Protein AF-A0A750XX24-F1 (afdb_monomer_lite)

Secondary structure (DSSP, 8-state):
-HHHHHHHHHTTS--STTHHIIIIIHHHHHHHHSSPPEEEE-SS-EEEE-PPPPP-

Foldseek 3Di:
DVVVQVVCVVVPNDDPPCCCVVPPQQVVLCVAAVDGWDWDDDPPDIDIGRGHHDDD

Radius of gyration: 13.93 Å; chains: 1; bounding box: 28×26×36 Å

Structure (mmCIF, N/CA/C/O backbone):
data_AF-A0A750XX24-F1
#
_entry.id   AF-A0A750XX24-F1
#
loop_
_atom_site.group_PDB
_atom_site.id
_atom_site.type_symbol
_atom_site.label_atom_id
_atom_site.label_alt_id
_atom_site.label_comp_id
_atom_site.label_asym_id
_atom_site.label_entity_id
_atom_site.label_seq_id
_atom_site.pdbx_PDB_ins_code
_atom_site.Cartn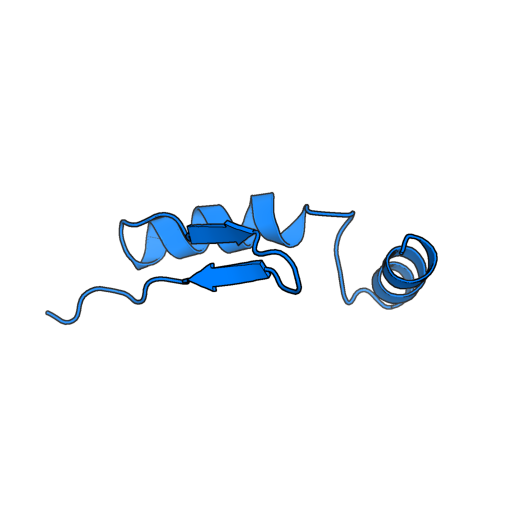_x
_atom_site.Cartn_y
_atom_site.Cartn_z
_atom_site.occupancy
_atom_site.B_iso_or_equiv
_atom_site.auth_seq_id
_atom_site.auth_comp_id
_atom_site.auth_asym_id
_atom_site.auth_atom_id
_atom_site.pdbx_PDB_model_num
ATOM 1 N N . ASN A 1 1 ? 10.222 5.081 -10.698 1.00 86.06 1 ASN A N 1
ATOM 2 C CA . ASN A 1 1 ? 11.052 4.565 -11.809 1.00 86.06 1 ASN A CA 1
ATOM 3 C C . ASN A 1 1 ? 10.160 3.739 -12.738 1.00 86.06 1 ASN A C 1
ATOM 5 O O . ASN A 1 1 ? 9.424 2.901 -12.235 1.00 86.06 1 ASN A O 1
ATOM 9 N N . THR A 1 2 ? 10.145 4.020 -14.043 1.00 90.81 2 THR A N 1
ATOM 10 C CA . THR A 1 2 ? 9.283 3.316 -15.015 1.00 90.81 2 THR A CA 1
ATOM 11 C C . THR A 1 2 ? 9.746 1.884 -15.290 1.00 90.81 2 THR A C 1
ATOM 13 O O . THR A 1 2 ? 8.902 0.997 -15.271 1.00 90.81 2 THR A O 1
ATOM 16 N N . ILE A 1 3 ? 11.058 1.645 -15.386 1.00 95.44 3 ILE A N 1
ATOM 17 C CA . ILE A 1 3 ? 11.640 0.316 -15.650 1.00 95.44 3 ILE A CA 1
ATOM 18 C C . ILE A 1 3 ? 11.203 -0.693 -14.581 1.00 95.44 3 ILE A C 1
ATOM 20 O O . ILE A 1 3 ? 10.782 -1.799 -14.894 1.00 95.44 3 ILE A O 1
ATOM 24 N N . ILE A 1 4 ? 11.223 -0.289 -13.305 1.00 94.19 4 ILE A N 1
ATOM 25 C CA . ILE A 1 4 ? 10.775 -1.149 -12.194 1.00 94.19 4 ILE A CA 1
ATOM 26 C C . ILE A 1 4 ? 9.315 -1.590 -12.385 1.00 94.19 4 ILE A C 1
ATOM 28 O O . ILE A 1 4 ? 8.979 -2.740 -12.125 1.00 94.19 4 ILE A O 1
ATOM 32 N N . ILE A 1 5 ? 8.440 -0.689 -12.844 1.00 94.31 5 ILE A N 1
ATOM 33 C CA . ILE A 1 5 ? 7.018 -0.999 -13.048 1.00 94.31 5 ILE A CA 1
ATOM 34 C C . ILE A 1 5 ? 6.814 -1.950 -14.228 1.00 94.31 5 ILE A C 1
ATOM 36 O O . ILE A 1 5 ? 5.926 -2.792 -14.160 1.00 94.31 5 ILE A O 1
ATOM 40 N N . GLU A 1 6 ? 7.601 -1.816 -15.293 1.00 94.50 6 GLU A N 1
ATOM 41 C CA . GLU A 1 6 ? 7.534 -2.703 -16.461 1.00 94.50 6 GLU A CA 1
ATOM 42 C C . GLU A 1 6 ? 7.977 -4.117 -16.090 1.00 94.50 6 GLU A C 1
ATOM 44 O O . GLU A 1 6 ? 7.198 -5.050 -16.244 1.00 94.50 6 GLU A O 1
ATOM 49 N N . VAL A 1 7 ? 9.143 -4.257 -15.450 1.00 96.88 7 VAL A N 1
ATOM 50 C CA . VAL A 1 7 ? 9.654 -5.562 -15.003 1.00 96.88 7 VAL A CA 1
ATOM 51 C C . VAL A 1 7 ? 8.666 -6.256 -14.061 1.00 96.88 7 VAL A C 1
ATOM 53 O O . VAL A 1 7 ? 8.338 -7.423 -14.251 1.00 96.88 7 VAL A O 1
ATOM 56 N N . LEU A 1 8 ? 8.144 -5.551 -13.051 1.00 96.50 8 LEU A N 1
ATOM 57 C CA . LEU A 1 8 ? 7.178 -6.144 -12.120 1.00 96.50 8 LEU A CA 1
ATOM 58 C C . LEU A 1 8 ? 5.848 -6.512 -12.795 1.00 96.50 8 LEU A C 1
ATOM 60 O O . LEU A 1 8 ? 5.184 -7.443 -12.339 1.00 96.50 8 LEU A O 1
ATOM 64 N N . ARG A 1 9 ? 5.448 -5.802 -13.856 1.00 94.94 9 ARG A N 1
ATOM 65 C CA . ARG A 1 9 ? 4.245 -6.132 -14.628 1.00 94.94 9 ARG A CA 1
ATOM 66 C C . ARG A 1 9 ? 4.459 -7.369 -15.488 1.00 94.94 9 ARG A C 1
ATOM 68 O O . ARG A 1 9 ? 3.574 -8.216 -15.517 1.00 94.94 9 ARG A O 1
ATOM 75 N N . ASP A 1 10 ? 5.613 -7.493 -16.135 1.00 96.12 10 ASP A N 1
ATOM 76 C CA . ASP A 1 10 ? 5.937 -8.646 -16.982 1.00 96.12 10 ASP A CA 1
ATOM 77 C C . ASP A 1 10 ? 5.938 -9.952 -16.176 1.00 96.12 10 ASP A C 1
ATOM 79 O O . ASP A 1 10 ? 5.479 -10.986 -16.657 1.00 96.12 10 ASP A O 1
ATOM 83 N N . TYR A 1 11 ? 6.362 -9.892 -14.910 1.00 96.75 11 TYR A N 1
ATOM 84 C CA . TYR A 1 11 ? 6.262 -11.013 -13.969 1.00 96.75 11 TYR A CA 1
ATOM 85 C C . TYR A 1 11 ? 4.886 -11.166 -13.294 1.00 96.75 11 TYR A C 1
ATOM 87 O O . TYR A 1 11 ? 4.698 -12.078 -12.491 1.00 96.75 11 TYR A O 1
ATOM 95 N N . GLY A 1 12 ? 3.920 -10.288 -13.574 1.00 94.44 12 GLY A N 1
ATOM 96 C CA . GLY A 1 12 ? 2.574 -10.348 -12.999 1.00 94.44 12 GLY A CA 1
ATOM 97 C C . GLY A 1 12 ? 2.476 -9.945 -11.521 1.00 94.44 12 GLY A C 1
ATOM 98 O O . GLY A 1 12 ? 1.453 -10.203 -10.890 1.00 94.44 12 GLY A O 1
ATOM 99 N N . TYR A 1 13 ? 3.503 -9.303 -10.952 1.00 95.00 13 TYR A N 1
ATOM 100 C CA . TYR A 1 13 ? 3.497 -8.866 -9.550 1.00 95.00 13 TYR A CA 1
ATOM 101 C C . TYR A 1 13 ? 2.665 -7.605 -9.311 1.00 95.00 13 TYR A C 1
ATOM 103 O O . TYR A 1 13 ? 2.139 -7.412 -8.214 1.00 95.00 13 TYR A O 1
ATOM 111 N N . VAL A 1 14 ? 2.568 -6.718 -10.305 1.00 94.62 14 VAL A N 1
ATOM 112 C CA . VAL A 1 14 ? 1.840 -5.449 -10.179 1.00 94.62 14 VAL A CA 1
ATOM 113 C C . VAL A 1 14 ? 0.975 -5.164 -11.399 1.00 94.62 14 VAL A C 1
ATOM 115 O O . VAL A 1 14 ? 1.330 -5.476 -12.533 1.00 94.62 14 VAL A O 1
ATOM 118 N N . ASP A 1 15 ? -0.140 -4.482 -11.152 1.00 92.94 15 ASP A N 1
ATOM 119 C CA . ASP A 1 15 ? -0.953 -3.865 -12.196 1.00 92.94 15 ASP A CA 1
ATOM 120 C C . ASP A 1 15 ? -0.251 -2.608 -12.770 1.00 92.94 15 ASP A C 1
ATOM 122 O O . ASP A 1 15 ? 0.825 -2.189 -12.326 1.00 92.94 15 ASP A O 1
ATOM 126 N N . SER A 1 16 ? -0.880 -1.936 -13.741 1.00 92.12 16 SER A N 1
ATOM 127 C CA . SER A 1 16 ? -0.429 -0.615 -14.209 1.00 92.12 16 SER A CA 1
ATOM 128 C C . SER A 1 16 ? -0.228 0.376 -13.052 1.00 92.12 16 SER A C 1
ATOM 130 O O . SER A 1 16 ? -0.861 0.271 -12.001 1.00 92.12 16 SER A O 1
ATOM 132 N N . ARG A 1 17 ? 0.664 1.364 -13.235 1.00 90.88 17 ARG A N 1
ATOM 133 C CA . ARG A 1 17 ? 1.075 2.298 -12.168 1.00 90.88 17 ARG A CA 1
ATOM 134 C C . ARG A 1 17 ? -0.140 2.857 -11.413 1.00 90.88 17 ARG A C 1
ATOM 136 O O . ARG A 1 17 ? -1.015 3.478 -12.005 1.00 90.88 17 ARG A O 1
ATOM 143 N N . GLY A 1 18 ? -0.165 2.651 -10.096 1.00 91.69 18 GLY A N 1
ATOM 144 C CA . GLY A 1 18 ? -1.221 3.146 -9.207 1.00 91.69 18 GLY A CA 1
ATOM 145 C C . GLY A 1 18 ? -2.539 2.361 -9.238 1.00 91.69 18 GLY A C 1
ATOM 146 O O . GLY A 1 18 ? -3.398 2.617 -8.396 1.00 91.69 18 GLY A O 1
ATOM 147 N N . MET A 1 19 ? -2.711 1.385 -10.135 1.00 96.00 19 MET A N 1
ATOM 148 C CA . MET A 1 19 ? -3.960 0.623 -10.247 1.00 96.00 19 MET A CA 1
ATOM 149 C C . MET A 1 19 ? -4.230 -0.239 -9.021 1.00 96.00 19 MET A C 1
ATOM 151 O O . MET A 1 19 ? -5.350 -0.212 -8.518 1.00 96.00 19 MET A O 1
ATOM 155 N N . GLY A 1 20 ? -3.221 -0.920 -8.472 1.00 95.50 20 GLY A N 1
ATOM 156 C CA . GLY A 1 20 ? -3.388 -1.683 -7.229 1.00 95.50 20 GLY A CA 1
ATOM 157 C C . GLY A 1 20 ? -3.864 -0.806 -6.063 1.00 95.50 20 GLY A C 1
ATOM 158 O O . GLY A 1 20 ? -4.732 -1.207 -5.294 1.00 95.50 20 GLY A O 1
ATOM 159 N N . VAL A 1 21 ? -3.389 0.441 -5.981 1.00 96.56 21 VAL A N 1
ATOM 160 C CA . VAL A 1 21 ? -3.839 1.386 -4.948 1.00 96.56 21 VAL A CA 1
ATOM 161 C C . VAL A 1 21 ? -5.298 1.794 -5.173 1.00 96.56 21 VAL A C 1
ATOM 163 O O . VAL A 1 21 ? -6.109 1.695 -4.257 1.00 96.56 21 VAL A O 1
ATOM 166 N N . ARG A 1 22 ? -5.648 2.210 -6.397 1.00 97.25 22 ARG A N 1
ATOM 167 C CA . ARG A 1 22 ? -6.987 2.727 -6.734 1.00 97.25 22 ARG A CA 1
ATOM 168 C C . ARG A 1 22 ? -8.080 1.662 -6.716 1.00 97.25 22 ARG A C 1
ATOM 170 O O . ARG A 1 22 ? -9.198 1.954 -6.318 1.00 97.25 22 ARG A O 1
ATOM 177 N N . THR A 1 23 ? -7.765 0.452 -7.168 1.00 97.38 23 THR A N 1
ATOM 178 C CA . THR A 1 23 ? -8.760 -0.616 -7.367 1.00 97.38 23 THR A CA 1
ATOM 179 C C . THR A 1 23 ? -8.825 -1.614 -6.221 1.00 97.38 23 THR A C 1
ATOM 181 O O . THR A 1 23 ? -9.828 -2.308 -6.095 1.00 97.38 23 THR A O 1
ATOM 184 N N . LYS A 1 24 ? -7.783 -1.691 -5.380 1.00 96.12 24 LYS A N 1
ATOM 185 C CA . LYS A 1 24 ? -7.719 -2.639 -4.260 1.00 96.12 24 LYS A CA 1
ATOM 186 C C . LYS A 1 24 ? -7.539 -1.905 -2.935 1.00 96.12 24 LYS A C 1
ATOM 188 O O . LYS A 1 24 ? -8.458 -1.918 -2.131 1.00 96.12 24 LYS A O 1
ATOM 193 N N . ILE A 1 25 ? -6.410 -1.225 -2.715 1.00 97.06 25 ILE A N 1
ATOM 194 C CA . ILE A 1 25 ? -6.079 -0.658 -1.390 1.00 97.06 25 ILE A CA 1
ATOM 195 C C . ILE A 1 25 ? -7.150 0.324 -0.892 1.00 97.06 25 ILE A C 1
ATOM 197 O O . ILE A 1 25 ? -7.722 0.100 0.168 1.00 97.06 25 ILE A O 1
ATOM 201 N N . ILE A 1 26 ? -7.464 1.373 -1.661 1.00 97.94 26 ILE A N 1
ATOM 202 C CA . ILE A 1 26 ? -8.453 2.390 -1.260 1.00 97.94 26 ILE A CA 1
ATOM 203 C C . ILE A 1 26 ? -9.834 1.772 -0.973 1.00 97.94 26 ILE A C 1
ATOM 205 O O . ILE A 1 26 ? -10.319 1.926 0.151 1.00 97.94 26 ILE A O 1
ATOM 209 N N . PRO A 1 27 ? -10.475 1.058 -1.922 1.00 98.12 27 PRO A N 1
ATOM 210 C CA . PRO A 1 27 ? -11.817 0.536 -1.688 1.00 98.12 27 PRO A CA 1
ATOM 211 C C . PRO A 1 27 ? -11.861 -0.558 -0.614 1.00 98.12 27 PRO A C 1
ATOM 213 O O . PRO A 1 27 ? -12.805 -0.582 0.172 1.00 98.12 27 PRO A O 1
ATOM 216 N N . LEU A 1 28 ? -10.860 -1.443 -0.530 1.00 97.44 28 LEU A N 1
ATOM 217 C CA . LEU A 1 28 ? -10.878 -2.545 0.438 1.00 97.44 28 LEU A CA 1
ATOM 218 C C . LEU A 1 28 ? -10.605 -2.069 1.867 1.00 97.44 28 LEU A C 1
ATOM 220 O O . LEU A 1 28 ? -11.253 -2.556 2.790 1.00 97.44 28 LEU A O 1
ATOM 224 N N . THR A 1 29 ? -9.704 -1.102 2.074 1.00 97.62 29 THR A N 1
ATOM 225 C CA . THR A 1 29 ? -9.489 -0.521 3.410 1.00 97.62 29 THR A CA 1
ATOM 226 C C . THR A 1 29 ? -10.738 0.216 3.894 1.00 97.62 29 THR A C 1
ATOM 228 O O . THR A 1 29 ? -11.161 -0.008 5.029 1.00 97.62 29 THR A O 1
ATOM 231 N N . GLN A 1 30 ? -11.384 1.001 3.024 1.00 97.00 30 GLN A N 1
ATOM 232 C CA . GLN A 1 30 ? -12.654 1.665 3.337 1.00 97.00 30 GLN A CA 1
ATOM 233 C C . GLN A 1 30 ? -13.759 0.657 3.670 1.00 97.00 30 GLN A C 1
ATOM 235 O O . GLN A 1 30 ? -14.476 0.845 4.651 1.00 97.00 30 GLN A O 1
ATOM 240 N N . ALA A 1 31 ? -13.886 -0.420 2.890 1.00 96.69 31 ALA A N 1
ATOM 241 C CA . ALA A 1 31 ? -14.893 -1.455 3.121 1.00 96.69 31 ALA A CA 1
ATOM 242 C C . ALA A 1 31 ? -14.664 -2.227 4.432 1.00 96.69 31 ALA A C 1
ATOM 244 O O . ALA A 1 31 ? -15.624 -2.556 5.121 1.00 96.69 31 ALA A O 1
ATOM 245 N N . LEU A 1 32 ? -13.405 -2.504 4.789 1.00 95.81 32 LEU A N 1
ATOM 246 C CA . LEU A 1 32 ? -13.050 -3.273 5.985 1.00 95.81 32 LEU A CA 1
ATOM 247 C C . LEU A 1 32 ? -13.155 -2.459 7.281 1.00 95.81 32 LEU A C 1
ATOM 249 O O . LEU A 1 32 ? -13.551 -2.990 8.317 1.00 95.81 32 LEU A O 1
ATOM 253 N N . SER A 1 33 ? -12.731 -1.196 7.246 1.00 95.88 33 SER A N 1
ATOM 254 C CA . SER A 1 33 ? -12.554 -0.375 8.451 1.00 95.88 33 SER A CA 1
ATOM 255 C C . SER A 1 33 ? -13.585 0.740 8.612 1.00 95.88 33 SER A C 1
ATOM 257 O O . SER A 1 33 ? -13.688 1.324 9.687 1.00 95.88 33 SER A O 1
ATOM 259 N N . GLY A 1 34 ? -14.329 1.070 7.552 1.00 96.12 34 GLY A N 1
ATOM 260 C CA . GLY A 1 34 ? -15.146 2.282 7.493 1.00 96.12 34 GLY A CA 1
ATOM 261 C C . GLY A 1 34 ? -14.332 3.566 7.288 1.00 96.12 34 GLY A C 1
ATOM 262 O O . GLY A 1 34 ? -14.922 4.643 7.217 1.00 96.12 34 GLY A O 1
ATOM 263 N N . GLN A 1 35 ? -13.005 3.472 7.152 1.00 96.12 35 GLN A N 1
ATOM 264 C CA . GLN A 1 35 ? -12.104 4.606 6.953 1.00 96.12 35 GLN A CA 1
ATOM 265 C C . GLN A 1 35 ? -11.221 4.407 5.720 1.00 96.12 35 GLN A C 1
ATOM 267 O O . GLN A 1 35 ? -10.731 3.312 5.439 1.00 96.12 35 GLN A O 1
ATOM 272 N N . SER A 1 36 ? -11.000 5.486 4.975 1.00 97.12 36 SER A N 1
ATOM 273 C CA . SER A 1 36 ? -10.100 5.467 3.825 1.00 97.12 36 SER A CA 1
ATOM 274 C C . SER A 1 36 ? -8.651 5.419 4.310 1.00 97.12 36 SER A C 1
ATOM 276 O O . SER A 1 36 ? -8.349 5.975 5.366 1.00 97.12 36 SER A O 1
ATOM 278 N N . PRO A 1 37 ? -7.737 4.774 3.567 1.00 97.81 37 PRO A N 1
ATOM 279 C CA . PRO A 1 37 ? -6.325 4.796 3.921 1.00 97.81 37 PRO A CA 1
ATOM 280 C C . PRO A 1 37 ? -5.772 6.224 3.838 1.00 97.81 37 PRO A C 1
ATOM 282 O O . PRO A 1 37 ? -6.180 7.001 2.971 1.00 97.81 37 PRO A O 1
ATOM 285 N N . GLU A 1 38 ? -4.805 6.553 4.692 1.00 98.19 38 GLU A N 1
ATOM 286 C CA . GLU A 1 38 ? -4.116 7.846 4.647 1.00 98.19 38 GLU A CA 1
ATOM 287 C C . GLU A 1 38 ? -2.758 7.720 3.971 1.00 98.19 38 GLU A C 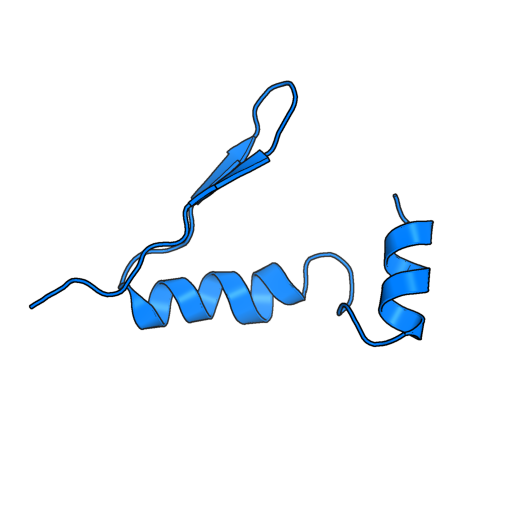1
ATOM 289 O O . GLU A 1 38 ? -1.998 6.788 4.239 1.00 98.19 38 GLU A O 1
ATOM 294 N N . PHE A 1 39 ? -2.443 8.702 3.130 1.00 97.88 39 PHE A N 1
ATOM 295 C CA . PHE A 1 39 ? -1.154 8.840 2.467 1.00 97.88 39 PHE A CA 1
ATOM 296 C C . PHE A 1 39 ? -0.593 10.228 2.781 1.00 97.88 39 PHE A C 1
ATOM 298 O O . PHE A 1 39 ? -1.166 11.235 2.368 1.00 97.88 39 PHE A O 1
ATOM 305 N N . THR A 1 40 ? 0.527 10.292 3.498 1.00 98.38 40 THR A N 1
ATOM 306 C CA . THR A 1 40 ? 1.201 11.552 3.840 1.00 98.38 40 THR A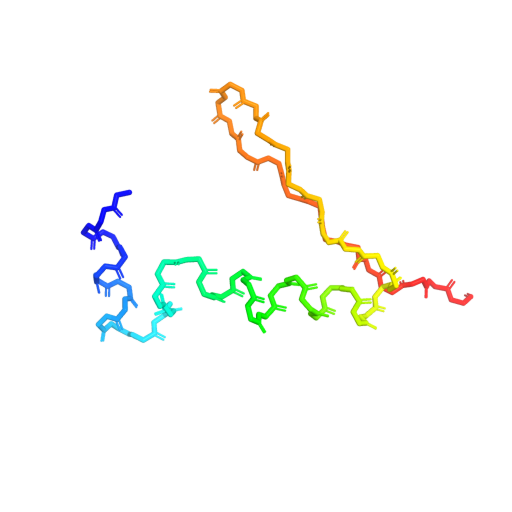 CA 1
ATOM 307 C C . THR A 1 40 ? 2.573 11.569 3.192 1.00 98.38 40 THR A C 1
ATOM 309 O O . THR A 1 40 ? 3.445 10.781 3.561 1.00 98.38 40 THR A O 1
ATOM 312 N N . ALA A 1 41 ? 2.759 12.453 2.215 1.00 98.00 41 ALA A N 1
ATOM 313 C CA . ALA A 1 41 ? 4.078 12.720 1.662 1.00 98.00 41 ALA A CA 1
ATOM 314 C C . ALA A 1 41 ? 4.903 13.502 2.692 1.00 98.00 41 ALA A C 1
ATOM 316 O O . ALA A 1 41 ? 4.437 14.513 3.218 1.00 98.00 41 ALA A O 1
ATOM 317 N N . THR A 1 42 ? 6.102 13.014 2.983 1.00 97.00 42 THR A N 1
ATOM 318 C CA . THR A 1 42 ? 7.14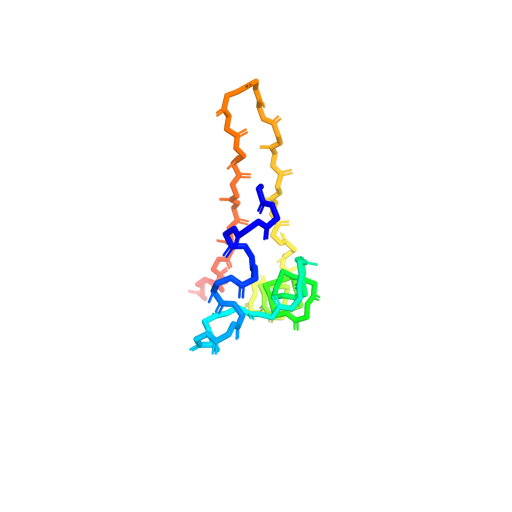1 13.737 3.720 1.00 97.00 42 THR A CA 1
ATOM 319 C C . THR A 1 42 ? 8.288 14.058 2.762 1.00 97.00 42 THR A C 1
ATOM 321 O O . THR A 1 42 ? 8.210 13.755 1.569 1.00 97.00 42 THR A O 1
ATOM 324 N N . ASP A 1 43 ? 9.349 14.683 3.267 1.00 97.25 43 ASP A N 1
ATOM 325 C CA . ASP A 1 43 ? 10.486 15.086 2.435 1.00 97.25 43 ASP A CA 1
ATOM 326 C C . ASP A 1 43 ? 11.286 13.886 1.891 1.00 97.25 43 ASP A C 1
ATOM 328 O O . ASP A 1 43 ? 11.858 13.955 0.804 1.00 97.25 43 ASP A O 1
ATOM 332 N N . ASP A 1 44 ? 11.311 12.773 2.625 1.00 97.50 44 ASP A N 1
ATOM 333 C CA . ASP A 1 44 ? 12.154 11.603 2.364 1.00 97.50 44 ASP A CA 1
ATOM 334 C C . ASP A 1 44 ? 11.377 10.281 2.239 1.00 97.50 44 ASP A C 1
ATOM 336 O O . ASP A 1 44 ? 11.933 9.280 1.777 1.00 97.50 44 ASP A O 1
ATOM 340 N N . TYR A 1 45 ? 10.088 10.251 2.593 1.00 97.06 45 TYR A N 1
ATOM 341 C CA . TYR A 1 45 ? 9.254 9.058 2.466 1.00 97.06 45 TYR A CA 1
ATOM 342 C C . TYR A 1 45 ? 7.769 9.368 2.227 1.00 97.06 45 TYR A C 1
ATOM 344 O O . TYR A 1 45 ? 7.292 10.499 2.231 1.00 97.06 45 TYR A O 1
ATOM 352 N N . LEU A 1 46 ? 7.008 8.302 1.983 1.00 97.19 46 LEU A N 1
ATOM 353 C CA . LEU A 1 46 ? 5.552 8.330 1.966 1.00 97.19 46 LEU A CA 1
ATOM 354 C C . LEU A 1 46 ? 5.047 7.504 3.146 1.00 97.19 46 LEU A C 1
ATOM 356 O O . LEU A 1 46 ? 5.215 6.283 3.168 1.00 97.19 46 LEU A O 1
ATOM 360 N N . LYS A 1 47 ? 4.408 8.148 4.122 1.00 98.12 47 LYS A N 1
ATOM 361 C CA . LYS A 1 47 ? 3.707 7.436 5.193 1.00 98.12 47 LYS A CA 1
ATOM 362 C C . LYS A 1 47 ? 2.381 6.919 4.655 1.00 98.12 47 LYS A C 1
ATOM 364 O O . LYS A 1 47 ? 1.627 7.682 4.057 1.00 98.12 47 LYS A O 1
ATOM 369 N N . THR A 1 48 ? 2.080 5.650 4.910 1.00 97.94 48 THR A N 1
ATOM 370 C CA . THR A 1 48 ? 0.772 5.058 4.603 1.00 97.94 48 THR A CA 1
ATOM 371 C C . THR A 1 48 ? 0.155 4.487 5.874 1.00 97.94 48 THR A C 1
ATOM 373 O O . THR A 1 48 ? 0.818 3.729 6.580 1.00 97.94 48 THR A O 1
ATOM 376 N N . ILE A 1 49 ? -1.102 4.828 6.161 1.00 97.88 49 ILE A N 1
ATOM 377 C CA . ILE A 1 49 ? -1.884 4.241 7.258 1.00 97.88 49 ILE A CA 1
ATOM 378 C C . ILE A 1 49 ? -3.036 3.448 6.651 1.00 97.88 49 ILE A C 1
ATOM 380 O O . ILE A 1 49 ? -3.851 3.991 5.906 1.00 97.88 49 ILE A O 1
ATOM 384 N N . LEU A 1 50 ? -3.097 2.158 6.983 1.00 97.44 50 LEU A N 1
ATOM 385 C CA . LEU A 1 50 ? -4.215 1.283 6.648 1.00 97.44 50 LEU A CA 1
ATOM 386 C C . LEU A 1 50 ? -4.967 0.953 7.933 1.00 97.44 50 LEU A C 1
ATOM 388 O O . LEU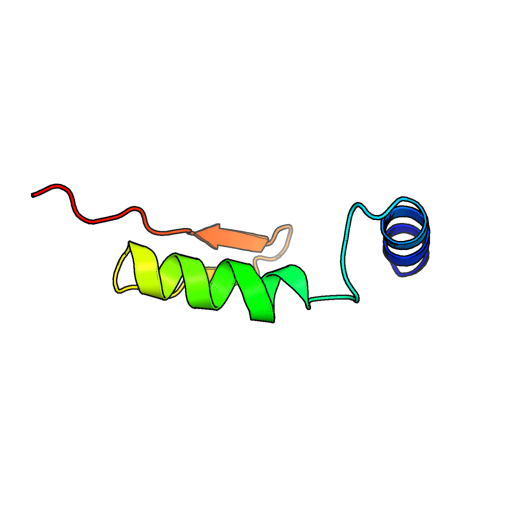 A 1 50 ? -4.408 0.358 8.856 1.00 97.44 50 LEU A O 1
ATOM 392 N N . TYR A 1 51 ? -6.232 1.341 7.989 1.00 96.12 51 TYR A N 1
ATOM 393 C CA . TYR A 1 51 ? -7.068 1.099 9.151 1.00 96.12 51 TYR A CA 1
ATOM 394 C C . TYR A 1 51 ? -7.528 -0.361 9.199 1.00 96.12 51 TYR A C 1
ATOM 396 O O . TYR A 1 51 ? -7.934 -0.945 8.192 1.00 96.12 51 TYR A O 1
ATOM 404 N N . ARG A 1 52 ? -7.446 -0.963 10.389 1.00 92.31 52 ARG A N 1
ATOM 405 C CA . ARG A 1 52 ? -8.029 -2.283 10.667 1.00 92.31 52 ARG A CA 1
ATOM 406 C C . ARG A 1 52 ? -9.527 -2.152 10.926 1.00 92.31 52 ARG A C 1
ATOM 408 O O . ARG A 1 52 ? -10.000 -1.066 11.255 1.00 92.31 52 ARG A O 1
ATOM 415 N N . SER A 1 53 ? -10.258 -3.262 10.843 1.00 91.06 53 SER A N 1
ATOM 416 C CA . SER A 1 53 ? -11.639 -3.275 11.324 1.00 91.06 53 SER A CA 1
ATOM 417 C C . SER A 1 53 ? -11.683 -2.844 12.800 1.00 91.06 53 SER A C 1
ATOM 419 O O . SER A 1 53 ? -10.807 -3.265 13.576 1.00 91.06 53 SER A O 1
ATOM 421 N N . PRO A 1 54 ? -12.678 -2.037 13.207 1.00 80.56 54 PRO A N 1
ATOM 422 C CA . PRO A 1 54 ? -12.934 -1.782 14.617 1.00 80.56 54 PRO A CA 1
ATOM 423 C C . PRO A 1 54 ? -13.083 -3.118 15.350 1.00 80.56 54 PRO A C 1
ATOM 425 O O . PRO A 1 54 ? -13.777 -4.017 14.872 1.00 80.56 54 PRO A O 1
ATOM 428 N N . SER A 1 55 ? -12.388 -3.287 16.473 1.00 77.44 55 SER A N 1
ATOM 429 C CA . SER A 1 55 ? -12.712 -4.370 17.401 1.00 77.44 55 SER A CA 1
ATOM 430 C C . SER A 1 55 ? -14.037 -4.025 18.077 1.00 77.44 55 SER A C 1
ATOM 432 O O . SER A 1 55 ? -14.160 -2.913 18.593 1.00 77.44 55 SER A O 1
ATOM 434 N N . LEU A 1 56 ? -14.999 -4.952 18.023 1.00 61.97 56 LEU A N 1
ATOM 435 C CA . LEU A 1 56 ? -16.225 -4.900 18.826 1.00 61.97 56 LEU A CA 1
ATOM 436 C C . LEU A 1 56 ? -15.896 -4.824 20.321 1.00 61.97 56 LEU A C 1
ATOM 438 O O . LEU A 1 56 ? -14.907 -5.479 20.727 1.00 61.97 56 LEU A O 1
#

pLDDT: mean 94.59, std 5.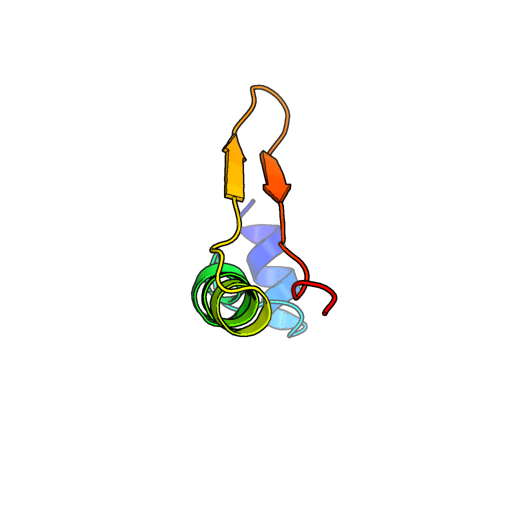89, range [61.97, 98.38]

Organism: Salmonella enterica (NCBI:txid28901)

Sequence (56 aa):
NTIIIEVLRDYGYVDSRGMGVRTKIIPLTQALSGQSPEFTATDDYLKTILYRSPSL